Protein AF-A0AAE0Y7J9-F1 (afdb_monomer_lite)

Radius of gyration: 23.64 Å; chains: 1; bounding box: 56×44×57 Å

pLDDT: mean 73.18, std 25.74, range [27.33, 97.25]

Structure (mmCIF, N/CA/C/O backbone):
data_AF-A0AAE0Y7J9-F1
#
_entry.id   AF-A0AAE0Y7J9-F1
#
loop_
_atom_site.group_PDB
_atom_site.id
_atom_site.type_symbol
_atom_site.label_atom_id
_atom_site.label_alt_id
_atom_site.label_comp_id
_atom_site.label_asym_id
_atom_site.label_entity_id
_atom_site.label_seq_id
_atom_site.pdbx_PDB_ins_code
_atom_site.Cartn_x
_atom_site.Cartn_y
_atom_site.Cartn_z
_atom_site.occupancy
_atom_site.B_iso_or_equiv
_atom_site.auth_seq_id
_atom_site.auth_comp_id
_atom_site.auth_asym_id
_atom_site.auth_atom_id
_atom_site.pdbx_PDB_model_num
ATOM 1 N N . MET A 1 1 ? -15.499 6.157 25.489 1.00 69.31 1 MET A N 1
ATOM 2 C CA . MET A 1 1 ? -15.129 4.833 24.931 1.00 69.31 1 MET A CA 1
ATOM 3 C C . MET A 1 1 ? -15.935 4.604 23.665 1.00 69.31 1 MET A C 1
ATOM 5 O O . MET A 1 1 ? -17.088 5.016 23.640 1.00 69.31 1 MET A O 1
ATOM 9 N N . LYS A 1 2 ? -15.349 4.037 22.604 1.00 90.75 2 LYS A N 1
ATOM 10 C CA . LYS A 1 2 ? -16.043 3.873 21.315 1.00 90.75 2 LYS A CA 1
ATOM 11 C C . LYS A 1 2 ? -15.677 2.537 20.674 1.00 90.75 2 LYS A C 1
ATOM 13 O O . LYS A 1 2 ? -14.503 2.188 20.612 1.00 90.75 2 LYS A O 1
ATOM 18 N N . PHE A 1 3 ? -16.678 1.824 20.168 1.00 94.62 3 PHE A N 1
ATOM 19 C CA . PHE A 1 3 ? -16.466 0.673 19.293 1.00 94.62 3 PHE A CA 1
ATOM 20 C C . PHE A 1 3 ? -16.301 1.139 17.846 1.00 94.62 3 PHE A C 1
ATOM 22 O O . PHE A 1 3 ? -16.980 2.069 17.398 1.00 94.62 3 PHE A O 1
ATOM 29 N N . LYS A 1 4 ? -15.414 0.478 17.105 1.00 95.94 4 LYS A N 1
ATOM 30 C CA . LYS A 1 4 ? -15.253 0.655 15.661 1.00 95.94 4 LYS A CA 1
ATOM 31 C C . LYS A 1 4 ? -15.275 -0.700 14.975 1.00 95.94 4 LYS A C 1
ATOM 33 O O . LYS A 1 4 ? -14.678 -1.651 15.465 1.00 95.94 4 LYS A O 1
ATOM 38 N N . THR A 1 5 ? -15.955 -0.764 13.842 1.00 96.81 5 THR A N 1
ATOM 39 C CA . THR A 1 5 ? -16.000 -1.956 12.996 1.00 96.81 5 THR A CA 1
ATOM 40 C C . THR A 1 5 ? -15.054 -1.752 11.821 1.00 96.81 5 THR A C 1
ATOM 42 O O . THR A 1 5 ? -15.076 -0.695 11.186 1.00 96.81 5 THR A O 1
ATOM 45 N N . VAL A 1 6 ? -14.210 -2.747 11.571 1.00 97.19 6 VAL A N 1
ATOM 46 C CA . VAL A 1 6 ? -13.412 -2.899 10.353 1.00 97.19 6 VAL A CA 1
ATOM 47 C C . VAL A 1 6 ? -14.138 -3.935 9.509 1.00 97.19 6 VAL A C 1
ATOM 49 O O . VAL A 1 6 ? -14.342 -5.052 9.987 1.00 97.19 6 VAL A O 1
ATOM 52 N N . CYS A 1 7 ? -14.586 -3.556 8.314 1.00 97.00 7 CYS A N 1
ATOM 53 C CA . CYS A 1 7 ? -15.336 -4.461 7.449 1.00 97.00 7 CYS A CA 1
ATOM 54 C C . CYS A 1 7 ? -14.399 -5.445 6.740 1.00 97.00 7 CYS A C 1
ATOM 56 O O . CYS A 1 7 ? -13.176 -5.302 6.761 1.00 97.00 7 CYS A O 1
ATOM 58 N N . GLU A 1 8 ? -14.979 -6.460 6.112 1.00 96.44 8 GLU A N 1
ATOM 59 C CA . GLU A 1 8 ? -14.236 -7.371 5.247 1.00 96.44 8 GLU A CA 1
ATOM 60 C C . GLU A 1 8 ? -13.516 -6.608 4.122 1.00 96.44 8 GLU A C 1
ATOM 62 O O . GLU A 1 8 ? -14.020 -5.611 3.605 1.00 96.44 8 GLU A O 1
ATOM 67 N N . GLY A 1 9 ? -12.301 -7.046 3.784 1.00 94.56 9 GLY A N 1
ATOM 68 C CA . GLY A 1 9 ? -11.468 -6.387 2.776 1.00 94.56 9 GLY A CA 1
ATOM 69 C C . GLY A 1 9 ? -10.828 -5.076 3.240 1.00 94.56 9 GLY A C 1
ATOM 70 O O . GLY A 1 9 ? -10.127 -4.432 2.465 1.00 94.56 9 GLY A O 1
ATOM 71 N N . GLU A 1 10 ? -11.019 -4.674 4.496 1.00 96.12 10 GLU A N 1
ATOM 72 C CA . GLU A 1 10 ? -10.446 -3.448 5.040 1.00 96.12 10 GLU A CA 1
ATOM 73 C C . GLU A 1 10 ? -9.357 -3.720 6.058 1.00 96.12 10 GLU A C 1
ATOM 75 O O . GLU A 1 10 ? -9.328 -4.742 6.747 1.00 96.12 10 GLU A O 1
ATOM 80 N N . GLN A 1 11 ? -8.466 -2.743 6.187 1.00 97.19 11 GLN A N 1
ATOM 81 C CA . GLN A 1 11 ? -7.427 -2.748 7.198 1.00 97.19 11 GLN A CA 1
ATOM 82 C C . GLN A 1 11 ? -7.422 -1.422 7.944 1.00 97.19 11 GLN A C 1
ATOM 84 O O . GLN A 1 11 ? -7.704 -0.361 7.381 1.00 97.19 11 GLN A O 1
ATOM 89 N N . ALA A 1 12 ? -7.083 -1.471 9.223 1.00 97.25 12 ALA A N 1
ATOM 90 C CA . ALA A 1 12 ? -6.915 -0.293 10.052 1.00 97.25 12 ALA A CA 1
ATOM 91 C C . ALA A 1 12 ? -5.687 -0.444 10.944 1.00 97.25 12 ALA A C 1
ATOM 93 O O . ALA A 1 12 ? -5.351 -1.539 11.390 1.00 97.25 12 ALA A O 1
ATOM 94 N N . VAL A 1 13 ? -5.033 0.676 11.226 1.00 97.06 13 VAL A N 1
ATOM 95 C CA . VAL A 1 13 ? -3.999 0.767 12.251 1.00 97.06 13 VAL A CA 1
ATOM 96 C C . VAL A 1 13 ? -4.588 1.453 13.467 1.00 97.06 13 VAL A C 1
ATOM 98 O O . VAL A 1 13 ? -5.238 2.498 13.370 1.00 97.06 13 VAL A O 1
ATOM 101 N N . ILE A 1 14 ? -4.351 0.847 14.621 1.00 96.69 14 ILE A N 1
ATOM 102 C CA . ILE A 1 14 ? -4.745 1.380 15.915 1.00 96.69 14 ILE A CA 1
ATOM 103 C C . ILE A 1 14 ? -3.479 1.790 16.649 1.00 96.69 14 ILE A C 1
ATOM 105 O O . ILE A 1 14 ? -2.579 0.968 16.799 1.00 96.69 14 ILE A O 1
ATOM 109 N N . LEU A 1 15 ? -3.414 3.054 17.067 1.00 95.88 15 LEU A N 1
ATOM 110 C CA . LEU A 1 15 ? -2.269 3.638 17.761 1.00 95.88 15 LEU A CA 1
ATOM 111 C C . LEU A 1 15 ? -2.613 3.917 19.223 1.00 95.88 15 LEU A C 1
ATOM 113 O O . LEU A 1 15 ? -3.596 4.603 19.520 1.00 95.88 15 LEU A O 1
ATOM 117 N N . ASN A 1 16 ? -1.764 3.445 20.126 1.00 94.81 16 ASN A N 1
ATOM 118 C CA . ASN A 1 16 ? -1.858 3.717 21.553 1.00 94.81 16 ASN A CA 1
ATOM 119 C C . ASN A 1 16 ? -1.362 5.131 21.877 1.00 94.81 16 ASN A C 1
ATOM 121 O O . ASN A 1 16 ? -0.631 5.758 21.111 1.00 94.81 16 ASN A O 1
ATOM 125 N N . HIS A 1 17 ? -1.685 5.615 23.077 1.00 92.31 17 HIS A N 1
ATOM 126 C CA . HIS A 1 17 ? -1.143 6.870 23.612 1.00 92.31 17 HIS A CA 1
ATOM 127 C C . HIS A 1 17 ? 0.396 6.877 23.728 1.00 92.31 17 HIS A C 1
ATOM 129 O O . HIS A 1 17 ? 0.990 7.948 23.774 1.00 92.31 17 HIS A O 1
ATOM 135 N N . ARG A 1 18 ? 1.036 5.698 23.744 1.00 94.19 18 ARG A N 1
ATOM 136 C CA . ARG A 1 18 ? 2.500 5.520 23.740 1.00 94.19 18 ARG A CA 1
ATOM 137 C C . ARG A 1 18 ? 3.128 5.546 22.341 1.00 94.19 18 ARG A C 1
ATOM 139 O O . ARG A 1 18 ? 4.342 5.478 22.227 1.00 94.19 18 ARG A O 1
ATOM 146 N N . GLY A 1 19 ? 2.319 5.607 21.280 1.00 90.81 19 GLY A N 1
ATOM 147 C CA . GLY A 1 19 ? 2.787 5.544 19.890 1.00 90.81 19 GLY A CA 1
ATOM 148 C C . GLY A 1 19 ? 2.935 4.128 19.320 1.00 90.81 19 GLY A C 1
ATOM 149 O O . GLY A 1 19 ? 3.160 3.982 18.123 1.00 90.81 19 GLY A O 1
ATOM 150 N N . GLU A 1 20 ? 2.751 3.086 20.132 1.00 93.38 20 GLU A N 1
ATOM 151 C CA . GLU A 1 20 ? 2.706 1.696 19.663 1.00 93.38 20 GLU A CA 1
ATOM 152 C C . GLU A 1 20 ? 1.488 1.464 18.765 1.00 93.38 20 GLU A C 1
ATOM 154 O O . GLU A 1 20 ? 0.379 1.904 19.082 1.00 93.38 20 GLU A O 1
ATOM 159 N N . GLY A 1 21 ? 1.695 0.765 17.650 1.00 94.62 21 GLY A N 1
ATOM 160 C CA . GLY A 1 21 ? 0.659 0.502 16.663 1.00 94.62 21 GLY A CA 1
ATOM 161 C C . GLY A 1 21 ? 0.428 -0.980 16.419 1.00 94.62 21 GLY A C 1
ATOM 162 O O . GLY A 1 21 ? 1.378 -1.753 16.333 1.00 94.62 21 GLY A O 1
ATOM 163 N N . ARG A 1 22 ? -0.837 -1.361 16.228 1.00 95.06 22 ARG A N 1
ATOM 164 C CA . ARG A 1 22 ? -1.228 -2.697 15.753 1.00 95.06 22 ARG A CA 1
ATOM 165 C C . ARG A 1 22 ? -2.053 -2.607 14.477 1.00 95.06 22 ARG A C 1
ATOM 167 O O . ARG A 1 22 ? -2.863 -1.691 14.319 1.00 95.06 22 ARG A O 1
ATOM 174 N N . LEU A 1 23 ? -1.848 -3.570 13.583 1.00 96.62 23 LEU A N 1
ATOM 175 C CA . LEU A 1 23 ? -2.655 -3.749 12.380 1.00 96.62 23 LEU A CA 1
ATOM 176 C C . LEU A 1 23 ? -3.858 -4.634 12.708 1.00 96.62 23 LEU A C 1
ATOM 178 O O . LEU A 1 23 ? -3.699 -5.698 13.298 1.00 96.62 23 LEU A O 1
ATOM 182 N N . VAL A 1 24 ? -5.042 -4.206 12.289 1.00 96.69 24 VAL A N 1
ATOM 183 C CA . VAL A 1 24 ? -6.269 -5.000 12.337 1.00 96.69 24 VAL A CA 1
ATOM 184 C C . VAL A 1 24 ? -6.764 -5.186 10.911 1.00 96.69 24 VAL A C 1
ATOM 186 O O . VAL A 1 24 ? -6.984 -4.205 10.198 1.00 96.69 24 VAL A O 1
ATOM 189 N N . VAL A 1 25 ? -6.933 -6.440 10.508 1.00 96.56 25 VAL A N 1
ATOM 190 C CA . VAL A 1 25 ? -7.553 -6.838 9.239 1.00 96.56 25 VAL A CA 1
ATOM 191 C C . VAL A 1 25 ? -8.995 -7.234 9.543 1.00 96.56 25 VAL A C 1
ATOM 193 O O . VAL A 1 25 ? -9.228 -7.922 10.531 1.00 96.56 25 VAL A O 1
ATOM 196 N N . GLY A 1 26 ? -9.969 -6.746 8.778 1.00 94.25 26 GLY A N 1
ATOM 197 C CA . GLY A 1 26 ? -11.372 -7.102 9.003 1.00 94.25 26 GLY A CA 1
ATOM 198 C C . GLY A 1 26 ? -11.724 -8.528 8.549 1.00 94.25 26 GLY A C 1
ATOM 199 O O . GLY A 1 26 ? -10.922 -9.157 7.860 1.00 94.25 26 GLY A O 1
ATOM 200 N N . PRO A 1 27 ? -12.928 -9.033 8.885 1.00 96.50 27 PRO A N 1
ATOM 201 C CA . PRO A 1 27 ? -13.997 -8.351 9.616 1.00 96.50 27 PRO A CA 1
ATOM 202 C C . PRO A 1 27 ? -13.833 -8.452 11.143 1.00 96.50 27 PRO A C 1
ATOM 204 O O . PRO A 1 27 ? -13.932 -9.526 11.732 1.00 96.50 27 PRO A O 1
ATOM 207 N N . HIS A 1 28 ? -13.648 -7.317 11.818 1.00 96.44 28 HIS A N 1
ATOM 208 C CA . HIS A 1 28 ? -13.500 -7.283 13.276 1.00 96.44 28 HIS A CA 1
ATOM 209 C C . HIS A 1 28 ? -14.129 -6.036 13.895 1.00 96.44 28 HIS A C 1
ATOM 211 O O . HIS A 1 28 ? -13.987 -4.917 13.395 1.00 96.44 28 HIS A O 1
ATOM 217 N N . ARG A 1 29 ? -14.790 -6.217 15.043 1.00 96.12 29 ARG A N 1
ATOM 218 C CA . ARG A 1 29 ? -15.260 -5.117 15.890 1.00 96.12 29 ARG A CA 1
ATOM 219 C C . ARG A 1 29 ? -14.255 -4.896 17.011 1.00 96.12 29 ARG A C 1
ATOM 221 O O . ARG A 1 29 ? -14.049 -5.772 17.842 1.00 96.12 29 ARG A O 1
ATOM 228 N N . VAL A 1 30 ? -13.647 -3.715 17.041 1.00 95.75 30 VAL A N 1
ATOM 229 C CA . VAL A 1 30 ? -12.584 -3.376 17.988 1.00 95.75 30 VAL A CA 1
ATOM 230 C C . VAL A 1 30 ? -13.077 -2.350 18.999 1.00 95.75 30 VAL A C 1
ATOM 232 O O . VAL A 1 30 ? -13.749 -1.370 18.657 1.00 95.75 30 VAL A O 1
ATOM 235 N N . PHE A 1 31 ? -12.736 -2.585 20.260 1.00 94.94 31 PHE A N 1
ATOM 236 C CA . PHE A 1 31 ? -12.948 -1.647 21.349 1.00 94.94 31 PHE A CA 1
ATOM 237 C C . PHE A 1 31 ? -11.744 -0.713 21.481 1.00 94.94 31 PHE A C 1
ATOM 239 O O . PHE A 1 31 ? -10.619 -1.184 21.619 1.00 94.94 31 PHE A O 1
ATOM 246 N N . LEU A 1 32 ? -11.977 0.601 21.446 1.00 94.81 32 LEU A N 1
ATOM 247 C CA . LEU A 1 32 ? -10.917 1.606 21.530 1.00 94.81 32 LEU A CA 1
ATOM 248 C C . LEU A 1 32 ? -10.952 2.302 22.894 1.00 94.81 32 LEU A C 1
ATOM 250 O O . LEU A 1 32 ? -11.913 3.019 23.215 1.00 94.81 32 LEU A O 1
ATOM 254 N N . PHE A 1 33 ? -9.877 2.149 23.670 1.00 92.88 33 PHE A N 1
ATOM 255 C CA . PHE A 1 33 ? -9.694 2.828 24.952 1.00 92.88 33 PHE A CA 1
ATOM 256 C C . PHE A 1 33 ? -8.442 3.708 24.948 1.00 92.88 33 PHE A C 1
ATOM 258 O O . PHE A 1 33 ? -7.328 3.220 25.078 1.00 92.88 33 PHE A O 1
ATOM 265 N N . ARG A 1 34 ? -8.631 5.031 24.818 1.00 92.62 34 ARG A N 1
ATOM 266 C CA . ARG A 1 34 ? -7.531 6.015 24.680 1.00 92.62 34 ARG A CA 1
ATOM 267 C C . ARG A 1 34 ? -6.587 5.703 23.499 1.00 92.62 34 ARG A C 1
ATOM 269 O O . ARG A 1 34 ? -5.415 6.069 23.527 1.00 92.62 34 ARG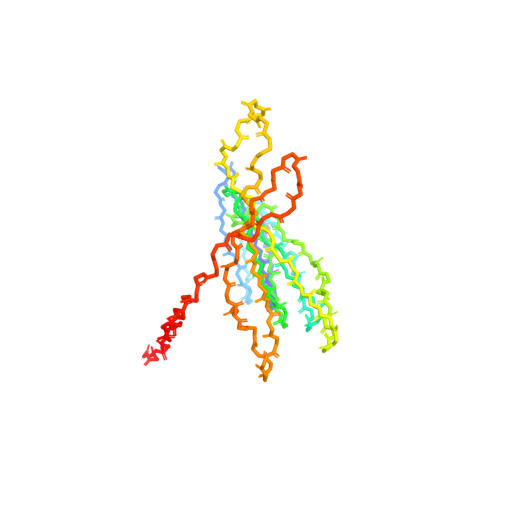 A O 1
ATOM 276 N N . GLU A 1 35 ? -7.119 5.060 22.459 1.00 94.75 35 GLU A N 1
ATOM 277 C CA . GLU A 1 35 ? -6.424 4.698 21.218 1.00 94.75 35 GLU A CA 1
ATOM 278 C C . GLU A 1 35 ? -6.953 5.529 20.038 1.00 94.75 35 GLU A C 1
ATOM 280 O O . GLU A 1 35 ? -8.119 5.941 20.018 1.00 94.75 35 GLU A O 1
ATOM 285 N N . ARG A 1 36 ? -6.108 5.761 19.030 1.00 94.00 36 ARG A N 1
ATOM 286 C CA . ARG A 1 36 ? -6.483 6.396 17.759 1.00 94.00 36 ARG A CA 1
ATOM 287 C C . ARG A 1 36 ? -6.706 5.326 16.697 1.00 94.00 36 ARG A C 1
ATOM 289 O O . ARG A 1 36 ? -5.867 4.451 16.520 1.00 94.00 36 ARG A O 1
ATOM 296 N N . PHE A 1 37 ? -7.815 5.421 15.970 1.00 95.75 37 PHE A N 1
ATOM 297 C CA . PHE A 1 37 ? -8.172 4.495 14.896 1.00 95.75 37 PHE A CA 1
ATOM 298 C C . PHE A 1 37 ? -7.981 5.156 13.534 1.00 95.75 37 PHE A C 1
ATOM 300 O O . PHE A 1 37 ? -8.663 6.135 13.229 1.00 95.75 37 PHE A O 1
ATOM 307 N N . ASN A 1 38 ? -7.107 4.582 12.709 1.00 95.56 38 ASN A N 1
ATOM 308 C CA . ASN A 1 38 ? -6.815 5.048 11.360 1.00 95.56 38 ASN A CA 1
ATOM 309 C C . ASN A 1 38 ? -7.101 3.933 10.353 1.00 95.56 38 ASN A C 1
ATOM 311 O O . ASN A 1 38 ? -6.361 2.956 10.264 1.00 95.56 38 ASN A O 1
ATOM 315 N N . ARG A 1 39 ? -8.167 4.084 9.567 1.00 95.88 39 ARG A N 1
ATOM 316 C CA . ARG A 1 39 ? -8.472 3.165 8.464 1.00 95.88 39 ARG A CA 1
ATOM 317 C C . ARG A 1 39 ? -7.449 3.363 7.349 1.00 95.88 39 ARG A C 1
ATOM 319 O O . ARG A 1 39 ? -7.170 4.499 6.960 1.00 95.88 39 ARG A O 1
ATOM 326 N N . LEU A 1 40 ? -6.880 2.271 6.857 1.00 96.19 40 LEU A N 1
ATOM 327 C CA . LEU A 1 40 ? -5.878 2.315 5.805 1.00 96.19 40 LEU A CA 1
ATOM 328 C C . LEU A 1 40 ? -6.551 2.484 4.448 1.00 96.19 40 LEU A C 1
ATOM 330 O O . LEU A 1 40 ? -7.554 1.840 4.148 1.00 96.19 40 LEU A O 1
ATOM 334 N N . LYS A 1 41 ? -5.968 3.342 3.612 1.00 94.19 41 LYS A N 1
ATOM 335 C CA . LYS A 1 41 ? -6.368 3.474 2.211 1.00 94.19 41 LYS A CA 1
ATOM 336 C C . LYS A 1 41 ? -5.668 2.385 1.402 1.00 94.19 41 LYS A C 1
ATOM 338 O O . LYS A 1 41 ? -4.438 2.288 1.457 1.00 94.19 41 LYS A O 1
ATOM 343 N N . SER A 1 42 ? -6.438 1.589 0.670 1.00 94.81 42 SER A N 1
ATOM 344 C CA . SER A 1 42 ? -5.913 0.671 -0.337 1.00 94.81 42 SER A CA 1
ATOM 345 C C . SER A 1 42 ? -5.506 1.438 -1.593 1.00 94.81 42 SER A C 1
ATOM 347 O O . SER A 1 42 ? -6.100 2.457 -1.957 1.00 94.81 42 SER A O 1
ATOM 349 N N . LYS A 1 43 ? -4.460 0.948 -2.248 1.00 95.81 43 LYS A N 1
ATOM 350 C CA . LYS A 1 43 ? -4.052 1.348 -3.589 1.00 95.81 43 LYS A CA 1
ATOM 351 C C . LYS A 1 43 ? -3.955 0.092 -4.433 1.00 95.81 43 LYS A C 1
ATOM 353 O O . LYS A 1 43 ? -3.263 -0.850 -4.053 1.00 95.81 43 LYS A O 1
ATOM 358 N N . THR A 1 44 ? -4.634 0.109 -5.569 1.00 96.50 44 THR A N 1
ATOM 359 C CA . THR A 1 44 ? -4.609 -0.982 -6.540 1.00 96.50 44 THR A CA 1
ATOM 360 C C . THR A 1 44 ? -3.862 -0.510 -7.777 1.00 96.50 44 THR A C 1
ATOM 362 O O . THR A 1 44 ? -4.133 0.583 -8.280 1.00 96.50 44 THR A O 1
ATOM 365 N N . ALA A 1 45 ? -2.898 -1.308 -8.223 1.00 96.75 45 ALA A N 1
ATOM 366 C CA . ALA A 1 45 ? -2.218 -1.133 -9.497 1.00 96.75 45 ALA A CA 1
ATOM 367 C C . ALA A 1 45 ? -2.794 -2.107 -10.522 1.00 96.75 45 ALA A C 1
ATOM 369 O O . ALA A 1 45 ? -2.962 -3.291 -10.228 1.00 96.75 45 ALA A O 1
ATOM 370 N N . ASP A 1 46 ? -3.052 -1.595 -11.721 1.00 96.06 46 ASP A N 1
ATOM 371 C CA . ASP A 1 46 ? -3.493 -2.374 -12.876 1.00 96.06 46 ASP A CA 1
ATOM 372 C C . ASP A 1 46 ? -2.314 -3.053 -13.590 1.00 96.06 46 ASP A C 1
ATOM 374 O O . ASP A 1 46 ? -1.152 -2.863 -13.237 1.00 96.06 46 ASP A O 1
ATOM 378 N N . ARG A 1 47 ? -2.593 -3.811 -14.657 1.00 92.81 47 ARG A N 1
ATOM 379 C CA . ARG A 1 47 ? -1.572 -4.505 -15.468 1.00 92.81 47 ARG A CA 1
ATOM 380 C C . ARG A 1 47 ? -0.486 -3.576 -16.038 1.00 92.81 47 ARG A C 1
ATOM 382 O O . ARG A 1 47 ? 0.647 -4.005 -16.213 1.00 92.81 47 ARG A O 1
ATOM 389 N N . TYR A 1 48 ? -0.832 -2.326 -16.335 1.00 94.00 48 TYR A N 1
ATOM 390 C CA . TYR A 1 48 ? 0.080 -1.322 -16.901 1.00 94.00 48 TYR A CA 1
ATOM 391 C C . TYR A 1 48 ? 0.610 -0.349 -15.844 1.00 94.00 48 TYR A C 1
ATOM 393 O O . TYR A 1 48 ? 1.062 0.746 -16.166 1.00 94.00 48 TYR A O 1
ATOM 401 N N . GLN A 1 49 ? 0.505 -0.710 -14.568 1.00 94.81 49 GLN A N 1
ATOM 402 C CA . GLN A 1 49 ? 0.912 0.121 -13.446 1.00 94.81 49 GLN A CA 1
ATOM 403 C C . GLN A 1 49 ? 1.751 -0.699 -12.468 1.00 94.81 49 GLN A C 1
ATOM 405 O O . GLN A 1 49 ? 1.742 -1.931 -12.462 1.00 94.81 49 GLN A O 1
ATOM 410 N N . TYR A 1 50 ? 2.481 0.004 -11.616 1.00 96.38 50 TYR A N 1
ATOM 411 C CA . TYR A 1 50 ? 3.195 -0.589 -10.497 1.00 96.38 50 TYR A CA 1
ATOM 412 C C . TYR A 1 50 ? 3.036 0.282 -9.251 1.00 96.38 50 TYR A C 1
ATOM 414 O O . TYR A 1 50 ? 2.723 1.474 -9.326 1.00 96.38 50 TYR A O 1
ATOM 422 N N . LEU A 1 51 ? 3.241 -0.322 -8.084 1.00 96.31 51 LEU A N 1
ATOM 423 C CA . LEU A 1 51 ? 3.303 0.391 -6.815 1.00 96.31 51 LEU A CA 1
ATOM 424 C C . LEU A 1 51 ? 4.764 0.625 -6.440 1.00 96.31 51 LEU A C 1
ATOM 426 O O . LEU A 1 51 ? 5.546 -0.319 -6.331 1.00 96.31 51 LEU A O 1
ATOM 430 N N . GLU A 1 52 ? 5.128 1.884 -6.233 1.00 96.00 52 GLU A N 1
ATOM 431 C CA . GLU A 1 52 ? 6.372 2.278 -5.584 1.00 96.00 52 GLU A CA 1
ATOM 432 C C . GLU A 1 52 ? 6.129 2.373 -4.078 1.00 96.00 52 GLU A C 1
ATOM 434 O O . GLU A 1 52 ? 5.347 3.204 -3.609 1.00 96.00 52 GLU A O 1
ATOM 439 N N . ILE A 1 53 ? 6.791 1.505 -3.323 1.00 95.94 53 ILE A N 1
ATOM 440 C CA . ILE A 1 53 ? 6.670 1.411 -1.875 1.00 95.94 53 ILE A CA 1
ATOM 441 C C . ILE A 1 53 ? 7.981 1.881 -1.260 1.00 95.94 53 ILE A C 1
ATOM 443 O O . ILE A 1 53 ? 9.023 1.238 -1.414 1.00 95.94 53 ILE A O 1
ATOM 447 N N . GLN A 1 54 ? 7.902 2.993 -0.538 1.00 95.94 54 GLN A N 1
ATOM 448 C CA . GLN A 1 54 ? 8.997 3.559 0.233 1.00 95.94 54 GLN A CA 1
ATOM 449 C C . GLN A 1 54 ? 8.901 3.021 1.658 1.00 95.94 54 GLN A C 1
ATOM 451 O O . GLN A 1 54 ? 7.950 3.314 2.386 1.00 95.94 54 GLN A O 1
ATOM 456 N N . ALA A 1 55 ? 9.858 2.189 2.049 1.00 94.19 55 ALA A N 1
ATOM 457 C CA . ALA A 1 55 ? 9.945 1.653 3.397 1.00 94.19 55 ALA A CA 1
ATOM 458 C C . ALA A 1 55 ? 10.468 2.713 4.378 1.00 94.19 55 ALA A C 1
ATOM 460 O O . ALA A 1 55 ? 11.149 3.661 3.996 1.00 94.19 55 ALA A O 1
ATOM 461 N N . ASN A 1 56 ? 10.186 2.528 5.670 1.00 92.31 56 ASN A N 1
ATOM 462 C CA . ASN A 1 56 ? 10.599 3.473 6.719 1.00 92.31 56 ASN A CA 1
ATOM 463 C C . ASN A 1 56 ? 12.128 3.617 6.864 1.00 92.31 56 ASN A C 1
ATOM 465 O O . ASN A 1 56 ? 12.606 4.607 7.407 1.00 92.31 56 ASN A O 1
ATOM 469 N N . ASN A 1 57 ? 12.904 2.653 6.363 1.00 91.88 57 ASN A N 1
ATOM 470 C CA . ASN A 1 57 ? 14.369 2.713 6.304 1.00 91.88 57 ASN A CA 1
ATOM 471 C C . ASN A 1 57 ? 14.901 3.503 5.085 1.00 91.88 57 ASN A C 1
ATOM 473 O O . ASN A 1 57 ? 16.113 3.572 4.886 1.00 91.88 57 ASN A O 1
ATOM 477 N N . GLY A 1 58 ? 14.015 4.052 4.248 1.00 90.38 58 GLY A N 1
ATOM 478 C CA . GLY A 1 58 ? 14.355 4.763 3.018 1.00 90.38 58 GLY A CA 1
ATOM 479 C C . GLY A 1 58 ? 14.620 3.862 1.808 1.00 90.38 58 GLY A C 1
ATOM 480 O O . GLY A 1 58 ? 14.997 4.373 0.752 1.00 90.38 58 GLY A O 1
ATOM 481 N N . SER A 1 59 ? 14.446 2.538 1.916 1.00 91.38 59 SER A N 1
ATOM 482 C CA . SER A 1 59 ? 14.519 1.665 0.744 1.00 91.38 59 SER A CA 1
ATOM 483 C C . SER A 1 59 ? 13.266 1.808 -0.118 1.00 91.38 59 SER A C 1
ATOM 485 O O . SER A 1 59 ? 12.154 1.985 0.381 1.00 91.38 59 SER A O 1
ATOM 487 N N . ILE A 1 60 ? 13.453 1.724 -1.433 1.00 94.38 60 ILE A N 1
ATOM 488 C CA . ILE A 1 60 ? 12.365 1.780 -2.407 1.00 94.38 60 ILE A CA 1
ATOM 489 C C . ILE A 1 60 ? 12.222 0.394 -3.021 1.00 94.38 60 ILE A C 1
ATOM 491 O O . ILE A 1 60 ? 13.198 -0.191 -3.491 1.00 94.38 60 ILE A O 1
ATOM 495 N N . SER A 1 61 ? 11.004 -0.134 -2.991 1.00 92.62 61 SER A N 1
ATOM 496 C CA . SER A 1 61 ? 10.644 -1.402 -3.619 1.00 92.62 61 SER A CA 1
ATOM 497 C C . SER A 1 61 ? 9.512 -1.180 -4.613 1.00 92.62 61 SER A C 1
ATOM 499 O O . SER A 1 61 ? 8.593 -0.405 -4.353 1.00 92.62 61 SER A O 1
ATOM 501 N N . HIS A 1 62 ? 9.581 -1.854 -5.757 1.00 94.31 62 HIS A N 1
ATOM 502 C CA . HIS A 1 62 ? 8.566 -1.767 -6.801 1.00 94.31 62 HIS A CA 1
ATOM 503 C C . HIS A 1 62 ? 7.787 -3.077 -6.856 1.00 94.31 62 HIS A C 1
ATOM 505 O O . HIS A 1 62 ? 8.391 -4.149 -6.905 1.00 94.31 62 HIS A O 1
ATOM 511 N N . ARG A 1 63 ? 6.454 -2.998 -6.859 1.00 92.94 63 ARG A N 1
ATOM 512 C CA . ARG A 1 63 ? 5.577 -4.156 -7.064 1.00 92.94 63 ARG A CA 1
ATOM 513 C C . ARG A 1 63 ? 4.805 -4.000 -8.373 1.00 92.94 63 ARG A C 1
ATOM 515 O O . ARG A 1 63 ? 4.043 -3.039 -8.483 1.00 92.94 63 ARG A O 1
ATOM 522 N N . PRO A 1 64 ? 4.990 -4.897 -9.356 1.00 94.25 64 PRO A N 1
ATOM 523 C CA . PRO A 1 64 ? 4.222 -4.846 -10.594 1.00 94.25 64 PRO A CA 1
ATOM 524 C C . PRO A 1 64 ? 2.744 -5.149 -10.319 1.00 94.25 64 PRO A C 1
ATOM 526 O O . PRO A 1 64 ? 2.418 -5.893 -9.390 1.00 94.25 64 PRO A O 1
ATOM 529 N N . GLY A 1 65 ? 1.842 -4.561 -11.103 1.00 92.31 65 GLY A N 1
ATOM 530 C CA . GLY A 1 65 ? 0.433 -4.942 -11.082 1.00 92.31 65 GLY A CA 1
ATOM 531 C C . GLY A 1 65 ? 0.168 -6.273 -11.811 1.00 92.31 65 GLY A C 1
ATOM 532 O O . GLY A 1 65 ? 1.038 -6.765 -12.533 1.00 92.31 65 GLY A O 1
ATOM 533 N N . PRO A 1 66 ? -1.031 -6.868 -11.664 1.00 95.81 66 PRO A N 1
ATOM 534 C CA . PRO A 1 66 ? -2.136 -6.414 -10.826 1.00 95.81 66 PRO A CA 1
ATOM 535 C C . PRO A 1 66 ? -1.877 -6.707 -9.343 1.00 95.81 66 PRO A C 1
ATOM 537 O O . PRO A 1 66 ? -1.652 -7.852 -8.957 1.00 95.81 66 PRO A O 1
ATOM 540 N N . CYS A 1 67 ? -1.906 -5.682 -8.494 1.00 95.44 67 CYS A N 1
ATOM 541 C CA . CYS A 1 67 ? -1.708 -5.864 -7.056 1.00 95.44 67 CYS A CA 1
ATOM 542 C C . CYS A 1 67 ? -2.472 -4.827 -6.232 1.00 95.44 67 CYS A C 1
ATOM 544 O O . CYS A 1 67 ? -2.753 -3.724 -6.699 1.00 95.44 67 CYS A O 1
ATOM 546 N N . LEU A 1 68 ? -2.797 -5.193 -4.992 1.00 95.44 68 LEU A N 1
ATOM 547 C CA . LEU A 1 68 ? -3.446 -4.332 -4.010 1.00 95.44 68 LEU A CA 1
ATOM 548 C C . LEU A 1 68 ? -2.544 -4.224 -2.784 1.00 95.44 68 LEU A C 1
ATOM 550 O O . LEU A 1 68 ? -2.128 -5.241 -2.237 1.00 95.44 68 LEU A O 1
ATOM 554 N N . GLU A 1 69 ? -2.275 -2.997 -2.341 1.00 95.62 69 GLU A N 1
ATOM 555 C CA . GLU A 1 69 ? -1.511 -2.736 -1.121 1.00 95.62 69 GLU A CA 1
ATOM 556 C C . GLU A 1 69 ? -2.194 -1.667 -0.268 1.00 95.62 69 GLU A C 1
ATOM 558 O O . GLU A 1 69 ? -2.672 -0.645 -0.767 1.00 95.62 69 GLU A O 1
ATOM 563 N N . PHE A 1 70 ? -2.205 -1.872 1.047 1.00 96.00 70 PHE A N 1
ATOM 564 C CA . PHE A 1 70 ? -2.664 -0.866 1.999 1.00 96.00 70 PHE A CA 1
ATOM 565 C C . PHE A 1 70 ? -1.513 0.045 2.414 1.00 96.00 70 PHE A C 1
ATOM 567 O O . PHE A 1 70 ? -0.431 -0.423 2.771 1.00 96.00 70 PHE A O 1
ATOM 574 N N . ASN A 1 71 ? -1.756 1.357 2.424 1.00 93.94 71 ASN A N 1
ATOM 575 C CA . ASN A 1 71 ? -0.760 2.327 2.870 1.00 93.94 71 ASN A CA 1
ATOM 576 C C . ASN A 1 71 ? -0.600 2.287 4.399 1.00 93.94 71 ASN A C 1
ATOM 578 O O . ASN A 1 71 ? -1.214 3.082 5.111 1.00 93.94 71 ASN A O 1
ATOM 582 N N . ASN A 1 72 ? 0.179 1.325 4.897 1.00 94.44 72 ASN A N 1
ATOM 583 C CA . ASN A 1 72 ? 0.408 1.105 6.318 1.00 94.44 72 ASN A CA 1
ATOM 584 C C . ASN A 1 72 ? 1.588 1.956 6.838 1.00 94.44 72 ASN A C 1
ATOM 586 O O . ASN A 1 72 ? 2.735 1.611 6.545 1.00 94.44 72 ASN A O 1
ATOM 590 N N . PRO A 1 73 ? 1.343 2.978 7.683 1.00 92.25 73 PRO A N 1
ATOM 591 C CA . PRO A 1 73 ? 2.396 3.853 8.209 1.00 92.25 73 P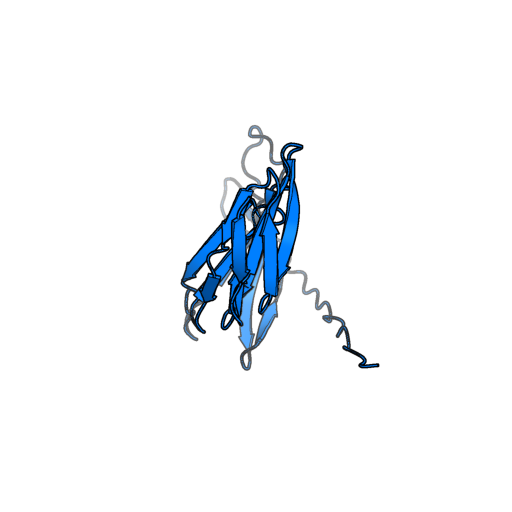RO A CA 1
ATOM 592 C C . PRO A 1 73 ? 3.407 3.136 9.123 1.00 92.25 73 PRO A C 1
ATOM 594 O O . PRO A 1 73 ? 4.509 3.632 9.334 1.00 92.25 73 PRO A O 1
ATOM 597 N N . LEU A 1 74 ? 3.067 1.960 9.667 1.00 92.00 74 LEU A N 1
ATOM 598 C CA . LEU A 1 74 ? 3.993 1.173 10.493 1.00 92.00 74 LEU A CA 1
ATOM 599 C C . LEU A 1 74 ? 5.081 0.487 9.656 1.00 92.00 74 LEU A C 1
ATOM 601 O O . LEU A 1 74 ? 6.156 0.193 10.172 1.00 92.00 74 LEU A O 1
ATOM 605 N N . LYS A 1 75 ? 4.802 0.216 8.375 1.00 90.94 75 LYS A N 1
ATOM 606 C CA . LYS A 1 75 ? 5.720 -0.482 7.461 1.00 90.94 75 LYS A CA 1
ATOM 607 C C . LYS A 1 75 ? 6.359 0.462 6.446 1.00 90.94 75 LYS A C 1
ATOM 609 O O . LYS A 1 75 ? 7.534 0.304 6.110 1.00 90.94 75 LYS A O 1
ATOM 61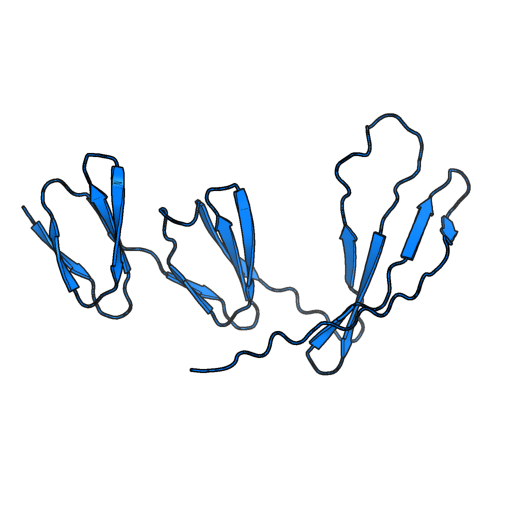4 N N . TYR A 1 76 ? 5.577 1.408 5.942 1.00 93.31 76 TYR A N 1
ATOM 615 C CA . TYR A 1 76 ? 5.924 2.220 4.787 1.00 93.31 76 TYR A CA 1
ATOM 616 C C . TYR A 1 76 ? 5.786 3.698 5.116 1.00 93.31 76 TYR A C 1
ATOM 618 O O . TYR A 1 76 ? 4.820 4.120 5.750 1.00 93.31 76 TYR A O 1
ATOM 626 N N . GLN A 1 77 ? 6.726 4.482 4.604 1.00 93.12 77 GLN A N 1
ATOM 627 C CA . GLN A 1 77 ? 6.652 5.933 4.617 1.00 93.12 77 GLN A CA 1
ATOM 628 C C . GLN A 1 77 ? 5.629 6.407 3.582 1.00 93.12 77 GLN A C 1
ATOM 630 O O . GLN A 1 77 ? 4.883 7.359 3.810 1.00 93.12 77 GLN A O 1
ATOM 635 N N . GLY A 1 78 ? 5.570 5.711 2.447 1.00 92.44 78 GLY A N 1
ATOM 636 C CA . GLY A 1 78 ? 4.631 6.006 1.383 1.00 92.44 78 GLY A CA 1
ATOM 637 C C . GLY A 1 78 ? 4.460 4.841 0.421 1.00 92.44 78 GLY A C 1
ATOM 638 O O . GLY A 1 78 ? 5.341 4.003 0.243 1.00 92.44 78 GLY A O 1
ATOM 639 N N . CYS A 1 79 ? 3.302 4.816 -0.222 1.00 95.00 79 CYS A N 1
ATOM 640 C CA . CYS A 1 79 ? 3.005 3.943 -1.346 1.00 95.00 79 CYS A CA 1
ATOM 641 C C . CYS A 1 79 ? 2.407 4.817 -2.443 1.00 95.00 79 CYS A C 1
ATOM 643 O O . CYS A 1 79 ? 1.434 5.528 -2.179 1.00 95.00 79 CYS A O 1
ATOM 645 N N . VAL A 1 80 ? 2.976 4.815 -3.644 1.00 95.62 80 VAL A N 1
ATOM 646 C CA . VAL A 1 80 ? 2.526 5.633 -4.779 1.00 95.62 80 VAL A CA 1
ATOM 647 C C . VAL A 1 80 ? 2.285 4.731 -5.980 1.00 95.62 80 VAL A C 1
ATOM 649 O O . VAL A 1 80 ? 3.049 3.808 -6.239 1.00 95.62 80 VAL A O 1
ATOM 652 N N . LYS A 1 81 ? 1.193 4.9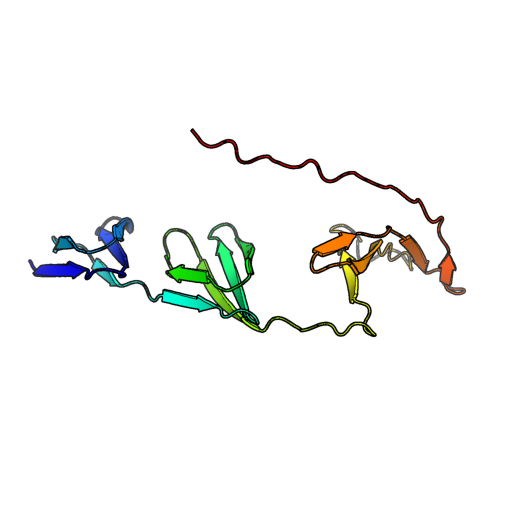90 -6.697 1.00 96.62 81 LYS A N 1
ATOM 653 C CA . LYS A 1 81 ? 0.865 4.291 -7.935 1.00 96.62 81 LYS A CA 1
ATOM 654 C C . LYS A 1 81 ? 1.540 5.010 -9.094 1.00 96.62 81 LYS A C 1
ATOM 656 O O . LYS A 1 81 ? 1.398 6.225 -9.192 1.00 96.62 81 LYS A O 1
ATOM 661 N N . GLN A 1 82 ? 2.248 4.265 -9.928 1.00 96.25 82 GLN A N 1
ATOM 662 C CA . GLN A 1 82 ? 2.984 4.781 -11.076 1.00 96.25 82 GLN A CA 1
ATOM 663 C C . GLN A 1 82 ? 2.596 4.012 -12.338 1.00 96.25 82 GLN A C 1
ATOM 665 O O . GLN A 1 82 ? 2.232 2.834 -12.274 1.00 96.25 82 GLN A O 1
ATOM 670 N N . GLU A 1 83 ? 2.664 4.684 -13.481 1.00 95.44 83 GLU A N 1
ATOM 671 C CA . GLU A 1 83 ? 2.434 4.067 -14.786 1.00 95.44 83 GLU A CA 1
ATOM 672 C C . GLU A 1 83 ? 3.686 3.328 -15.257 1.00 95.44 83 GLU A C 1
ATOM 674 O O . GLU A 1 83 ? 4.808 3.818 -15.128 1.00 95.44 83 GLU A O 1
ATOM 679 N N . ALA A 1 84 ? 3.499 2.127 -15.797 1.00 91.56 84 ALA A N 1
ATOM 680 C CA . ALA A 1 84 ? 4.573 1.367 -16.408 1.00 91.56 84 ALA A CA 1
ATOM 681 C C . ALA A 1 84 ? 4.768 1.828 -17.857 1.00 91.56 84 ALA A C 1
ATOM 683 O O . ALA A 1 84 ? 3.825 1.862 -18.649 1.00 91.56 84 ALA A O 1
ATOM 684 N N . HIS A 1 85 ? 6.011 2.123 -18.230 1.00 88.88 85 HIS A N 1
ATOM 685 C CA . HIS A 1 85 ? 6.336 2.397 -19.623 1.00 88.88 85 HIS A CA 1
ATOM 686 C C . HIS A 1 85 ? 6.304 1.104 -20.437 1.00 88.88 85 HIS A C 1
ATOM 688 O O . HIS A 1 85 ? 7.084 0.180 -20.200 1.00 88.88 85 HIS A O 1
ATOM 694 N N . CYS A 1 86 ? 5.405 1.057 -21.416 1.00 85.56 86 CYS A N 1
ATOM 695 C CA . CYS A 1 86 ? 5.352 -0.027 -22.383 1.00 85.56 86 CYS A CA 1
ATOM 696 C C . CYS A 1 86 ? 6.481 0.156 -23.402 1.00 85.56 86 CYS A C 1
ATOM 698 O O . CYS A 1 86 ? 6.601 1.204 -24.035 1.00 85.56 86 CYS A O 1
ATOM 700 N N . ILE A 1 87 ? 7.320 -0.866 -23.537 1.00 86.75 87 ILE A N 1
ATOM 701 C CA . ILE A 1 87 ? 8.419 -0.893 -24.499 1.00 86.75 87 ILE A CA 1
ATOM 702 C C . ILE A 1 87 ? 7.947 -1.725 -25.685 1.00 86.75 87 ILE A C 1
ATOM 704 O O . ILE A 1 87 ? 7.514 -2.861 -25.509 1.00 86.75 87 ILE A O 1
ATOM 708 N N . ASP A 1 88 ? 7.995 -1.134 -26.872 1.00 86.56 88 ASP A N 1
ATOM 709 C CA . ASP A 1 88 ? 7.647 -1.810 -28.117 1.00 86.56 88 ASP A CA 1
ATOM 710 C C . ASP A 1 88 ? 8.788 -2.738 -28.569 1.00 86.56 88 ASP A C 1
ATOM 712 O O . ASP A 1 88 ? 9.942 -2.561 -28.173 1.00 86.56 88 ASP A O 1
ATOM 716 N N . GLY A 1 89 ? 8.491 -3.705 -29.438 1.00 83.06 89 GLY A N 1
ATOM 717 C CA . GLY A 1 89 ? 9.465 -4.664 -29.965 1.00 83.06 89 GLY A CA 1
ATOM 718 C C . GLY A 1 89 ? 10.634 -4.016 -30.716 1.00 83.06 89 GLY A C 1
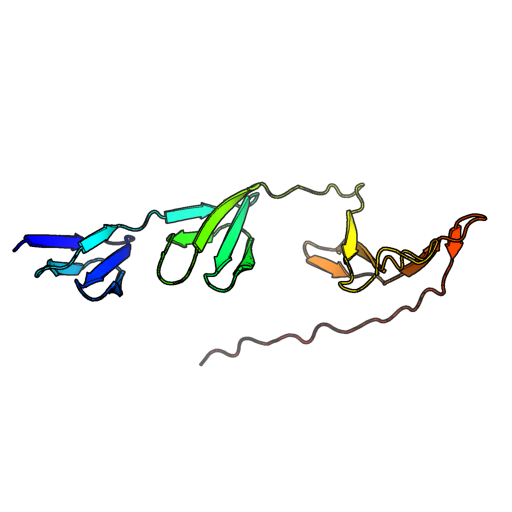ATOM 719 O O . GLY A 1 89 ? 11.715 -4.600 -30.785 1.00 83.06 89 GLY A O 1
ATOM 720 N N . ASN A 1 90 ? 10.441 -2.794 -31.218 1.00 88.06 90 ASN A N 1
ATOM 721 C CA . ASN A 1 90 ? 11.462 -2.008 -31.914 1.00 88.06 90 ASN A CA 1
ATOM 722 C C . ASN A 1 90 ? 12.232 -1.043 -30.993 1.00 88.06 90 ASN A C 1
ATOM 724 O O . ASN A 1 90 ? 13.123 -0.330 -31.455 1.00 88.06 90 ASN A O 1
ATOM 728 N N . HIS A 1 91 ? 11.911 -0.998 -29.697 1.00 81.62 91 HIS A N 1
ATOM 729 C CA . HIS A 1 91 ? 12.572 -0.131 -28.726 1.00 81.62 91 HIS A CA 1
ATOM 730 C C . HIS A 1 91 ? 13.634 -0.891 -27.918 1.00 81.62 91 HIS A C 1
ATOM 732 O O . HIS A 1 91 ? 13.502 -2.075 -27.613 1.00 81.62 91 HIS A O 1
ATOM 738 N N . ILE A 1 92 ? 14.704 -0.189 -27.537 1.00 82.44 92 ILE A N 1
ATOM 739 C CA . ILE A 1 92 ? 15.783 -0.723 -26.697 1.00 82.44 92 ILE A CA 1
ATOM 740 C C . ILE A 1 92 ? 15.869 0.120 -25.427 1.00 82.44 92 ILE A C 1
ATOM 742 O O . ILE A 1 92 ? 15.996 1.342 -25.495 1.00 82.44 92 ILE A O 1
ATOM 746 N N . LEU A 1 93 ? 15.845 -0.534 -24.262 1.00 81.81 93 LEU A N 1
ATOM 747 C CA . LEU A 1 93 ? 16.080 0.129 -22.982 1.00 81.81 93 LEU A CA 1
ATOM 748 C C . LEU A 1 93 ? 17.569 0.113 -22.644 1.00 81.81 93 LEU A C 1
ATOM 750 O O . LEU A 1 93 ? 18.183 -0.952 -22.562 1.00 81.81 93 LEU A O 1
ATOM 754 N N . VAL A 1 94 ? 18.130 1.294 -22.395 1.00 83.25 94 VAL A N 1
ATOM 755 C CA . VAL A 1 94 ? 19.509 1.445 -21.928 1.00 83.25 94 VAL A CA 1
ATOM 756 C C . VAL A 1 94 ? 19.489 1.820 -20.452 1.00 83.25 94 VAL A C 1
ATOM 758 O O . VAL A 1 94 ? 19.108 2.934 -20.093 1.00 83.25 94 VAL A O 1
ATOM 761 N N . VAL A 1 95 ? 19.898 0.887 -19.588 1.00 82.12 95 VAL A N 1
ATOM 762 C CA . VAL A 1 95 ? 19.918 1.099 -18.135 1.00 82.12 95 VAL A CA 1
ATOM 763 C C . VAL A 1 95 ? 21.338 1.379 -17.664 1.00 82.12 95 VAL A C 1
ATOM 765 O O . VAL A 1 95 ? 22.253 0.594 -17.917 1.00 82.12 95 VAL A O 1
ATOM 768 N N . TYR A 1 96 ? 21.494 2.479 -16.928 1.00 80.62 96 TYR A N 1
ATOM 769 C CA . TYR A 1 96 ? 22.757 2.903 -16.336 1.00 80.62 96 TYR A CA 1
ATOM 770 C C . TYR A 1 96 ? 22.725 2.710 -14.827 1.00 80.62 96 TYR A C 1
ATOM 772 O O . TYR A 1 96 ? 21.852 3.241 -14.136 1.00 80.62 96 TYR A O 1
ATOM 780 N N . ARG A 1 97 ? 23.735 2.031 -14.284 1.00 79.38 97 ARG A N 1
ATOM 781 C CA . ARG A 1 97 ? 23.941 1.976 -12.836 1.00 79.38 97 ARG A CA 1
ATOM 782 C C . ARG A 1 97 ? 24.821 3.137 -12.387 1.00 79.38 97 ARG A C 1
ATOM 784 O O . ARG A 1 97 ? 25.966 3.268 -12.816 1.00 79.38 97 ARG A O 1
ATOM 791 N N . ARG A 1 98 ? 24.317 3.969 -11.474 1.00 76.56 98 ARG A N 1
ATOM 792 C CA . ARG A 1 98 ? 25.129 5.017 -10.843 1.00 76.56 98 ARG A CA 1
ATOM 793 C C . ARG A 1 98 ? 25.993 4.406 -9.739 1.00 76.56 98 ARG A C 1
ATOM 795 O O . ARG A 1 98 ? 25.475 3.976 -8.712 1.00 76.56 98 ARG A O 1
ATOM 802 N N . LEU A 1 99 ? 27.309 4.394 -9.934 1.00 82.31 99 LEU A N 1
ATOM 803 C CA . LEU A 1 99 ? 28.266 3.977 -8.907 1.00 82.31 99 LEU A CA 1
ATOM 804 C C . LEU A 1 99 ? 28.440 5.106 -7.874 1.00 82.31 99 LEU A C 1
ATOM 806 O O . LEU A 1 99 ? 28.745 6.248 -8.230 1.00 82.31 99 LEU A O 1
ATOM 810 N N . LYS A 1 100 ? 28.221 4.813 -6.586 1.00 62.47 100 LYS A N 1
ATOM 811 C CA . LYS A 1 100 ? 28.522 5.746 -5.487 1.00 62.47 100 LYS A CA 1
ATOM 812 C C . LYS A 1 100 ? 30.042 5.760 -5.280 1.00 62.47 100 LYS A C 1
ATOM 814 O O . LYS A 1 100 ? 30.588 4.752 -4.858 1.00 62.47 100 LYS A O 1
ATOM 819 N N . GLY A 1 101 ? 30.716 6.874 -5.587 1.00 57.84 101 GLY A N 1
ATOM 820 C CA . GLY A 1 101 ? 32.154 7.027 -5.298 1.00 57.84 101 GLY A CA 1
ATOM 821 C C . GLY A 1 101 ? 32.982 7.862 -6.279 1.00 57.84 101 GLY A C 1
ATOM 822 O O . GLY A 1 101 ? 34.117 8.198 -5.956 1.00 57.84 101 GLY A O 1
ATOM 823 N N . ALA A 1 102 ? 32.451 8.258 -7.441 1.00 54.78 102 ALA A N 1
ATOM 824 C CA . ALA A 1 102 ? 33.185 9.144 -8.349 1.00 54.78 102 ALA A CA 1
ATOM 825 C C . ALA A 1 102 ? 33.254 10.568 -7.761 1.00 54.78 102 ALA A C 1
ATOM 827 O O . ALA A 1 102 ? 32.343 11.382 -7.945 1.00 54.78 102 ALA A O 1
ATOM 828 N N . ARG A 1 103 ? 34.315 10.847 -6.991 1.00 44.09 103 ARG A N 1
ATOM 829 C CA . ARG A 1 103 ? 34.678 12.192 -6.522 1.00 44.09 103 ARG A CA 1
ATOM 830 C C . ARG A 1 103 ? 34.702 13.150 -7.720 1.00 44.09 103 ARG A C 1
ATOM 832 O O . ARG A 1 103 ? 35.212 12.807 -8.781 1.00 44.09 103 ARG A O 1
ATOM 839 N N . ARG A 1 104 ? 34.171 14.364 -7.533 1.00 45.53 104 ARG A N 1
ATOM 840 C CA . ARG A 1 104 ? 34.013 15.417 -8.561 1.00 45.53 104 ARG A CA 1
ATOM 841 C C . ARG A 1 104 ? 35.323 15.910 -9.208 1.00 45.53 104 ARG A C 1
ATOM 843 O O . ARG A 1 104 ? 35.247 16.672 -10.162 1.00 45.53 104 ARG A O 1
ATOM 850 N N . ASN A 1 105 ? 36.488 15.438 -8.761 1.00 43.34 105 ASN A N 1
ATOM 851 C CA . ASN A 1 105 ? 37.801 15.883 -9.227 1.00 43.34 105 ASN A CA 1
ATOM 852 C C . ASN A 1 105 ? 38.601 14.713 -9.814 1.00 43.34 105 ASN A C 1
ATOM 854 O O . ASN A 1 105 ? 39.541 14.223 -9.201 1.00 43.34 105 ASN A O 1
ATOM 858 N N . ALA A 1 106 ? 38.208 14.245 -10.994 1.00 39.50 106 ALA A N 1
ATOM 859 C CA . ALA A 1 106 ? 39.105 13.568 -11.923 1.00 39.50 106 ALA A CA 1
ATOM 860 C C . ALA A 1 106 ? 38.478 13.670 -13.312 1.00 39.50 106 ALA A C 1
ATOM 862 O O . ALA A 1 106 ? 37.322 13.293 -13.519 1.00 39.50 106 ALA A O 1
ATOM 863 N N . ALA A 1 107 ? 39.221 14.243 -14.252 1.00 41.00 107 ALA A N 1
ATOM 864 C CA . ALA A 1 107 ? 38.821 14.330 -15.641 1.00 41.00 107 ALA A CA 1
ATOM 865 C C . ALA A 1 107 ? 38.379 12.950 -16.161 1.00 41.00 107 ALA A C 1
ATOM 867 O O . ALA A 1 107 ? 39.116 11.977 -16.059 1.00 41.00 107 ALA A O 1
ATOM 868 N N . LEU A 1 108 ? 37.164 12.903 -16.712 1.00 44.28 108 LEU A N 1
ATOM 869 C CA . LEU A 1 108 ? 36.700 11.937 -17.711 1.00 44.28 108 LEU A CA 1
ATOM 870 C C . LEU A 1 108 ? 37.164 10.484 -17.515 1.00 44.28 108 LEU A C 1
ATOM 872 O O . LEU A 1 108 ? 38.034 9.976 -18.212 1.00 44.28 108 LEU A O 1
ATOM 876 N N . SER A 1 109 ? 36.478 9.781 -16.621 1.00 38.09 109 SER A N 1
ATOM 877 C CA . SER A 1 109 ? 36.239 8.346 -16.785 1.00 38.09 109 SER A CA 1
ATOM 878 C C . SER A 1 109 ? 34.909 7.976 -16.132 1.00 38.09 109 SER A C 1
ATOM 880 O O . SER A 1 109 ? 34.826 7.401 -15.050 1.00 38.09 109 SER A O 1
ATOM 882 N N . ARG A 1 110 ? 33.805 8.368 -16.782 1.00 41.66 110 ARG A N 1
ATOM 883 C CA . ARG A 1 110 ? 32.484 7.817 -16.450 1.00 41.66 110 ARG A CA 1
ATOM 884 C C . ARG A 1 110 ? 32.494 6.355 -16.876 1.00 41.66 110 ARG A C 1
ATOM 886 O O . ARG A 1 110 ? 32.172 6.051 -18.016 1.00 41.66 110 ARG A O 1
ATOM 893 N N . VAL A 1 111 ? 32.867 5.470 -15.960 1.00 40.91 111 VAL A N 1
ATOM 894 C CA . VAL A 1 111 ? 32.600 4.044 -16.114 1.00 40.91 111 VAL A CA 1
ATOM 895 C C . VAL A 1 111 ? 31.090 3.874 -15.982 1.00 40.91 111 VAL A C 1
ATOM 897 O O . VAL A 1 111 ? 30.530 3.905 -14.886 1.00 40.91 111 VAL A O 1
ATOM 900 N N . GLN A 1 112 ? 30.416 3.817 -17.124 1.00 47.62 112 GLN A N 1
ATOM 901 C CA . GLN A 1 112 ? 29.003 3.485 -17.218 1.00 47.62 112 GLN A CA 1
ATOM 902 C C . GLN A 1 112 ? 28.918 2.003 -17.557 1.00 47.62 112 GLN A C 1
ATOM 904 O O . GLN A 1 112 ? 29.423 1.570 -18.589 1.00 47.62 112 GLN A O 1
ATOM 909 N N . GLN A 1 113 ? 28.323 1.225 -16.656 1.00 42.56 113 GLN A N 1
ATOM 910 C CA . GLN A 1 113 ? 27.925 -0.139 -16.965 1.00 42.56 113 GLN A CA 1
ATOM 911 C C . GLN A 1 113 ? 26.589 -0.057 -17.698 1.00 42.56 113 GLN A C 1
ATOM 913 O O . GLN A 1 113 ? 25.605 0.431 -17.134 1.00 42.56 113 GLN A O 1
ATOM 918 N N . PHE A 1 114 ? 26.591 -0.488 -18.955 1.00 43.34 114 PHE A N 1
ATOM 919 C CA . PHE A 1 114 ? 25.399 -0.596 -19.782 1.00 43.34 114 PHE A CA 1
ATOM 920 C C . PHE A 1 114 ? 24.851 -2.007 -19.653 1.00 43.34 114 PHE A C 1
ATOM 922 O O . PHE A 1 114 ? 25.598 -2.975 -19.796 1.00 43.34 114 PHE A O 1
ATOM 929 N N . SER A 1 115 ? 23.554 -2.111 -19.403 1.00 46.31 115 SER A N 1
ATOM 930 C CA . SER A 1 115 ? 22.824 -3.374 -19.475 1.00 46.31 115 SER A CA 1
ATOM 931 C C . SER A 1 115 ? 21.696 -3.194 -20.476 1.00 46.31 115 SER A C 1
ATOM 933 O O . SER A 1 115 ? 20.920 -2.241 -20.359 1.00 46.31 115 SER A O 1
ATOM 935 N N . TYR A 1 116 ? 21.627 -4.093 -21.455 1.00 47.47 116 TYR A N 1
ATOM 936 C CA . TYR A 1 116 ? 20.551 -4.134 -22.436 1.00 47.47 116 TYR A CA 1
ATOM 937 C C . TYR A 1 116 ? 19.568 -5.233 -22.037 1.00 47.47 116 TYR A C 1
ATOM 939 O O . TYR A 1 116 ? 19.955 -6.381 -21.798 1.00 47.47 116 TYR A O 1
ATOM 947 N N . LEU A 1 117 ? 18.291 -4.870 -21.954 1.00 45.66 117 LEU A N 1
ATOM 948 C CA . LEU A 1 117 ? 17.203 -5.814 -21.725 1.00 45.66 117 LEU A CA 1
ATOM 949 C C . LEU A 1 117 ? 16.526 -6.081 -23.066 1.00 45.66 117 LEU A C 1
ATOM 951 O O . LEU A 1 117 ? 15.990 -5.163 -23.683 1.00 45.66 117 LEU A O 1
ATOM 955 N N . LYS A 1 118 ? 16.571 -7.337 -23.524 1.00 44.50 118 LYS A N 1
ATOM 956 C CA . LYS A 1 118 ? 15.814 -7.788 -24.698 1.00 44.50 118 LYS A CA 1
ATOM 957 C C . LYS A 1 118 ? 14.654 -8.645 -24.213 1.00 44.50 118 LYS A C 1
ATOM 959 O O . LYS A 1 118 ? 14.860 -9.611 -23.478 1.00 44.50 118 LYS A O 1
ATOM 964 N N . GLN A 1 119 ? 13.441 -8.291 -24.618 1.00 40.34 119 GLN A N 1
ATOM 965 C CA . GLN A 1 119 ? 12.257 -9.083 -24.317 1.00 40.34 119 GLN A CA 1
ATOM 966 C C . GLN A 1 119 ? 12.279 -10.350 -25.181 1.00 40.34 119 GLN A C 1
ATOM 968 O O . GLN A 1 119 ? 12.333 -10.271 -26.408 1.00 40.34 119 GLN A O 1
ATOM 973 N N . LYS A 1 120 ? 12.269 -11.527 -24.547 1.00 39.12 120 LYS A N 1
ATOM 974 C CA . LYS A 1 120 ? 12.117 -12.817 -25.231 1.00 39.12 120 LYS A CA 1
ATOM 975 C C . LYS A 1 120 ? 10.982 -13.572 -24.544 1.00 39.12 120 LYS A C 1
ATOM 977 O O . LYS A 1 120 ? 11.064 -13.855 -23.355 1.00 39.12 120 LYS A O 1
ATOM 982 N N . ASN A 1 121 ? 9.909 -13.852 -25.284 1.00 38.69 121 ASN A N 1
ATOM 983 C CA . ASN A 1 121 ? 8.753 -14.636 -24.827 1.00 38.69 121 ASN A CA 1
ATOM 984 C C . ASN A 1 121 ? 8.108 -14.126 -23.517 1.00 38.69 121 ASN A C 1
ATOM 986 O O . ASN A 1 121 ? 7.791 -14.912 -22.632 1.00 38.69 121 ASN A O 1
ATOM 990 N N . GLY A 1 122 ? 7.949 -12.807 -23.359 1.00 40.66 122 GLY A N 1
ATOM 991 C CA . GLY A 1 122 ? 7.298 -12.218 -22.177 1.00 40.66 122 GLY A CA 1
ATOM 992 C C . GLY A 1 122 ? 8.167 -12.121 -20.914 1.00 40.66 122 GLY A C 1
ATOM 993 O O . GLY A 1 122 ? 7.720 -11.545 -19.927 1.00 40.66 122 GLY A O 1
ATOM 994 N N . LEU A 1 123 ? 9.414 -12.603 -20.947 1.00 35.84 123 LEU A N 1
ATOM 995 C CA . LEU A 1 123 ? 10.389 -12.482 -19.860 1.00 35.84 123 LEU A CA 1
ATOM 996 C C . LEU A 1 123 ? 11.500 -11.490 -20.247 1.00 35.84 123 LEU A C 1
ATOM 998 O O . LEU A 1 123 ? 12.005 -11.503 -21.375 1.00 35.84 123 LEU A O 1
ATOM 1002 N N . MET A 1 124 ? 11.887 -10.616 -19.312 1.00 43.81 124 MET A N 1
ATOM 1003 C CA . MET A 1 124 ? 13.068 -9.762 -19.475 1.00 43.81 124 MET A CA 1
ATOM 1004 C C . MET A 1 124 ? 14.327 -10.568 -19.153 1.00 43.81 124 MET A C 1
ATOM 1006 O O . MET A 1 124 ? 14.488 -11.055 -18.037 1.00 43.81 124 MET A O 1
ATOM 1010 N N . SER A 1 125 ? 15.222 -10.698 -20.131 1.00 43.12 125 SER A N 1
ATOM 1011 C CA . SER A 1 125 ? 16.514 -11.368 -19.972 1.00 43.12 125 SER A CA 1
ATOM 1012 C C . SER A 1 125 ? 17.653 -10.355 -20.125 1.00 43.12 125 SER A C 1
ATOM 1014 O O . SER A 1 125 ? 17.646 -9.534 -21.049 1.00 43.12 125 SER A O 1
ATOM 1016 N N . PHE A 1 126 ? 18.615 -10.394 -19.197 1.00 42.03 126 PHE A N 1
ATOM 1017 C CA . PHE A 1 126 ? 19.837 -9.591 -19.251 1.00 42.03 126 PHE A CA 1
ATOM 1018 C C . PHE A 1 126 ? 20.793 -10.172 -20.292 1.00 42.03 126 PHE A C 1
ATOM 1020 O O . PHE A 1 126 ? 21.288 -11.281 -20.117 1.00 42.03 126 PHE A O 1
ATOM 1027 N N . ASN A 1 127 ? 21.099 -9.401 -21.337 1.00 42.22 127 ASN A N 1
ATOM 1028 C CA . ASN A 1 127 ? 22.091 -9.788 -22.337 1.00 42.22 127 ASN A CA 1
ATOM 1029 C C . ASN A 1 127 ? 23.278 -8.819 -22.297 1.00 42.22 127 ASN A C 1
ATOM 1031 O O . ASN A 1 127 ? 23.275 -7.781 -22.955 1.00 42.22 127 ASN A O 1
ATOM 1035 N N . GLY A 1 128 ? 24.296 -9.191 -21.518 1.00 47.09 128 GLY A N 1
ATOM 1036 C CA . GLY A 1 128 ? 25.625 -8.577 -21.536 1.00 47.09 128 GLY A CA 1
ATOM 1037 C C . GLY A 1 128 ? 25.776 -7.276 -20.741 1.00 47.09 128 GLY A C 1
ATOM 1038 O O . GLY A 1 128 ? 24.837 -6.506 -20.538 1.00 47.09 128 GLY A O 1
ATOM 1039 N N . THR A 1 129 ? 27.010 -7.037 -20.298 1.00 46.75 129 THR A N 1
ATOM 1040 C CA . THR A 1 129 ? 27.448 -5.791 -19.662 1.00 46.75 129 THR A CA 1
ATOM 1041 C C . THR A 1 129 ? 28.625 -5.231 -20.440 1.00 46.75 129 THR A C 1
ATOM 1043 O O . THR A 1 129 ? 29.665 -5.880 -20.516 1.00 46.75 129 THR A O 1
ATOM 1046 N N . ALA A 1 130 ? 28.480 -4.035 -21.004 1.00 44.81 130 ALA A N 1
ATOM 1047 C CA . ALA A 1 130 ? 29.587 -3.330 -21.643 1.00 44.81 130 ALA A CA 1
ATOM 1048 C C . ALA A 1 130 ? 30.099 -2.228 -20.708 1.00 44.81 130 ALA A C 1
ATOM 1050 O O . ALA A 1 130 ? 29.309 -1.452 -20.161 1.00 44.81 130 ALA A O 1
ATOM 1051 N N . LEU A 1 131 ? 31.418 -2.168 -20.521 1.00 42.41 131 LEU A N 1
ATOM 1052 C CA . LEU A 1 131 ? 32.103 -1.064 -19.855 1.00 42.41 131 LEU A CA 1
ATOM 1053 C C . LEU A 1 131 ? 32.721 -0.187 -20.939 1.00 42.41 131 LEU A C 1
ATOM 1055 O O . LEU A 1 131 ? 33.662 -0.599 -21.612 1.00 42.41 131 LEU A O 1
ATOM 1059 N N . ILE A 1 132 ? 32.192 1.020 -21.121 1.00 44.62 132 ILE A N 1
ATOM 1060 C CA . ILE A 1 132 ? 32.738 1.971 -22.093 1.00 44.62 132 ILE A CA 1
ATOM 1061 C C . ILE A 1 132 ? 33.438 3.089 -21.330 1.00 44.62 132 ILE A C 1
ATOM 1063 O O . ILE A 1 132 ? 32.862 3.698 -20.425 1.00 44.62 132 ILE A O 1
ATOM 1067 N N . HIS A 1 133 ? 34.693 3.352 -21.693 1.00 38.47 133 HIS A N 1
ATOM 1068 C CA . HIS A 1 133 ? 35.480 4.449 -21.143 1.00 38.47 133 HIS A CA 1
ATOM 1069 C C . HIS A 1 133 ? 35.448 5.619 -22.127 1.00 38.47 133 HIS A C 1
ATOM 1071 O O . HIS A 1 133 ? 35.805 5.479 -23.297 1.00 38.47 133 HIS A O 1
ATOM 1077 N N . LYS A 1 134 ? 34.969 6.778 -21.667 1.00 37.69 134 LYS A N 1
ATOM 1078 C CA . LYS A 1 134 ? 34.969 8.007 -22.464 1.00 37.69 134 LYS A CA 1
ATOM 1079 C C . LYS A 1 134 ? 36.241 8.794 -22.162 1.00 37.69 134 LYS A C 1
ATOM 1081 O O . LYS A 1 134 ? 36.343 9.387 -21.087 1.00 37.69 134 LYS A O 1
ATOM 1086 N N . THR A 1 135 ? 37.170 8.824 -23.115 1.00 43.97 135 THR A N 1
ATOM 1087 C CA . THR A 1 135 ? 38.388 9.644 -23.051 1.00 43.97 135 THR A CA 1
ATOM 1088 C C . THR A 1 135 ? 38.157 11.002 -23.731 1.00 43.97 135 THR A C 1
ATOM 1090 O O . THR A 1 135 ? 37.135 11.224 -24.384 1.00 43.97 135 THR A O 1
ATOM 1093 N N . LYS A 1 136 ? 39.099 11.948 -23.583 1.00 38.22 136 LYS A N 1
ATOM 1094 C CA . LYS A 1 136 ? 39.047 13.274 -24.239 1.00 38.22 136 LYS A CA 1
ATOM 1095 C C . LYS A 1 136 ? 39.035 13.209 -25.780 1.00 38.22 136 LYS A C 1
ATOM 1097 O O . LYS A 1 136 ? 38.708 14.213 -26.401 1.00 38.22 136 LYS A O 1
ATOM 1102 N N . HIS A 1 137 ? 39.348 12.056 -26.377 1.00 41.62 137 HIS A N 1
ATOM 1103 C CA . HIS A 1 137 ? 39.533 11.884 -27.823 1.00 41.62 137 HIS A CA 1
ATOM 1104 C C . HIS A 1 137 ? 38.462 11.016 -28.505 1.00 41.62 137 HIS A C 1
ATOM 1106 O O . HIS A 1 137 ? 38.597 10.702 -29.682 1.00 41.62 137 HIS A O 1
ATOM 1112 N N . GLY A 1 138 ? 37.387 10.647 -27.803 1.00 36.41 138 GLY A N 1
ATOM 1113 C CA . GLY A 1 138 ? 36.291 9.862 -28.375 1.00 36.41 138 GLY A CA 1
ATOM 1114 C C . GLY A 1 138 ? 35.899 8.658 -27.524 1.00 36.41 138 GLY A C 1
ATOM 1115 O O . GLY A 1 138 ? 36.325 8.503 -26.377 1.00 36.41 138 GLY A O 1
ATOM 1116 N N . TRP A 1 139 ? 35.022 7.827 -28.081 1.00 38.88 139 TRP A N 1
ATOM 1117 C CA . TRP A 1 139 ? 34.537 6.605 -27.445 1.00 38.88 139 TRP A CA 1
ATOM 1118 C C . TRP A 1 139 ? 35.494 5.453 -27.763 1.00 38.88 139 TRP A C 1
ATOM 1120 O O . TRP A 1 139 ? 35.638 5.085 -28.925 1.00 38.88 139 TRP A O 1
ATOM 1130 N N . CYS A 1 140 ? 36.129 4.868 -26.746 1.00 42.94 140 CYS A N 1
ATOM 1131 C CA . CYS A 1 140 ? 36.928 3.653 -26.905 1.00 42.94 140 CYS A CA 1
ATOM 1132 C C . CYS A 1 140 ? 36.113 2.462 -26.384 1.00 42.94 140 CYS A C 1
ATOM 1134 O O . CYS A 1 140 ? 35.651 2.485 -25.239 1.00 42.94 140 CYS A O 1
ATOM 1136 N N . GLN A 1 141 ? 35.906 1.433 -27.213 1.00 39.16 141 GLN A N 1
ATOM 1137 C CA . GLN A 1 141 ? 35.244 0.203 -26.777 1.00 39.16 141 GLN A CA 1
ATOM 1138 C C . GLN A 1 141 ? 36.141 -0.519 -25.762 1.00 39.16 141 GLN A C 1
ATOM 1140 O O . GLN A 1 141 ? 37.226 -0.982 -26.101 1.00 39.16 141 GLN A O 1
ATOM 1145 N N . GLY A 1 142 ? 35.700 -0.576 -24.504 1.00 44.06 142 GLY A N 1
ATOM 1146 C CA . GLY A 1 142 ? 36.244 -1.508 -23.521 1.00 44.06 142 GLY A CA 1
ATOM 1147 C C . GLY A 1 142 ? 35.690 -2.905 -23.787 1.00 44.06 142 GLY A C 1
ATOM 1148 O O . GLY A 1 142 ? 34.564 -3.048 -24.265 1.00 44.06 142 GLY A O 1
ATOM 1149 N N . SER A 1 143 ? 36.504 -3.923 -23.516 1.00 42.91 143 SER A N 1
ATOM 1150 C CA . SER A 1 143 ? 36.233 -5.330 -23.810 1.00 42.91 143 SER A CA 1
ATOM 1151 C C . SER A 1 143 ? 34.823 -5.781 -23.404 1.00 42.91 143 SER A C 1
ATOM 1153 O O . SER A 1 143 ? 34.368 -5.588 -22.276 1.00 42.91 143 SER A O 1
ATOM 1155 N N . THR A 1 144 ? 34.129 -6.425 -24.341 1.00 38.72 144 THR A N 1
ATOM 1156 C CA . THR A 1 144 ? 32.877 -7.137 -24.086 1.00 38.72 144 THR A CA 1
ATOM 1157 C C . THR A 1 144 ? 33.189 -8.433 -23.347 1.00 38.72 144 THR A C 1
ATOM 1159 O O . THR A 1 144 ? 33.677 -9.386 -23.953 1.00 38.72 144 THR A O 1
ATOM 1162 N N . SER A 1 145 ? 32.907 -8.504 -22.048 1.00 37.56 145 SER A N 1
ATOM 1163 C CA . SER A 1 145 ? 32.855 -9.784 -21.343 1.00 37.56 145 SER A CA 1
ATOM 1164 C C . SER A 1 145 ? 31.422 -10.319 -21.379 1.00 37.56 145 SER A C 1
ATOM 1166 O O . SER A 1 145 ? 30.504 -9.784 -20.755 1.00 37.56 145 SER A O 1
ATOM 1168 N N . PHE A 1 146 ? 31.218 -11.391 -22.145 1.00 33.25 146 PHE A N 1
ATOM 1169 C CA . PHE A 1 146 ? 30.012 -12.206 -22.054 1.00 33.25 146 PHE A CA 1
ATOM 1170 C C . PHE A 1 146 ? 30.096 -13.024 -20.766 1.00 33.25 146 PHE A C 1
ATOM 1172 O O . PHE A 1 146 ? 30.846 -13.990 -20.683 1.00 33.25 146 PHE A O 1
ATOM 1179 N N . SER A 1 147 ? 29.341 -12.624 -19.747 1.00 36.41 147 SER A N 1
ATOM 1180 C CA . SER A 1 147 ? 29.106 -13.461 -18.576 1.00 36.41 147 SER A CA 1
ATOM 1181 C C . SER A 1 147 ? 27.640 -13.873 -18.567 1.00 36.41 147 SER A C 1
ATOM 1183 O O . SER A 1 147 ? 26.750 -13.084 -18.249 1.00 36.41 147 SER A O 1
ATOM 1185 N N . SER A 1 148 ? 27.390 -15.108 -18.992 1.00 30.92 148 SER A N 1
ATOM 1186 C CA . SER A 1 148 ? 26.115 -15.792 -18.822 1.00 30.92 148 SER A CA 1
ATOM 1187 C C . SER A 1 148 ? 26.032 -16.301 -17.384 1.00 30.92 148 SER A C 1
ATOM 1189 O O . SER A 1 148 ? 26.547 -17.375 -17.081 1.00 30.92 148 SER A O 1
ATOM 1191 N N . TYR A 1 149 ? 25.407 -15.539 -16.488 1.00 33.22 149 TYR A N 1
ATOM 1192 C CA . TYR A 1 149 ? 24.997 -16.090 -15.197 1.00 33.22 149 TYR A CA 1
ATOM 1193 C C . TYR A 1 149 ? 23.652 -16.807 -15.375 1.00 33.22 149 TYR A C 1
ATOM 1195 O O . TYR A 1 149 ? 22.686 -16.161 -15.793 1.00 33.22 149 TYR A O 1
ATOM 1203 N N . PRO A 1 150 ? 23.543 -18.112 -15.070 1.00 30.88 150 PRO A N 1
ATOM 1204 C CA . PRO A 1 150 ? 22.242 -18.743 -14.928 1.00 30.88 150 PRO A CA 1
ATOM 1205 C C . PRO A 1 150 ? 21.540 -18.148 -13.702 1.00 30.88 150 PRO A C 1
ATOM 1207 O O . PRO A 1 150 ? 22.094 -18.110 -12.602 1.00 30.88 150 PRO A O 1
ATOM 1210 N N . LEU A 1 151 ? 20.310 -17.669 -13.891 1.00 35.44 151 LEU A N 1
ATOM 1211 C CA . LEU A 1 151 ? 19.405 -17.391 -12.782 1.00 35.44 151 LEU A CA 1
ATOM 1212 C C . LEU A 1 151 ? 19.046 -18.740 -12.150 1.00 35.44 151 LEU A C 1
ATOM 1214 O O . LEU A 1 151 ? 18.374 -19.557 -12.777 1.00 35.44 151 LEU A O 1
ATOM 1218 N N . PHE A 1 152 ? 19.523 -18.987 -10.930 1.00 27.33 152 PHE A N 1
ATOM 1219 C CA . PHE A 1 152 ? 19.025 -20.086 -10.108 1.00 27.33 152 PHE A CA 1
ATOM 1220 C C . PHE A 1 152 ? 17.495 -19.970 -9.978 1.00 27.33 152 PHE A C 1
ATOM 1222 O O . PHE A 1 152 ? 17.004 -18.885 -9.653 1.00 27.33 152 PHE A O 1
ATOM 1229 N N . PRO A 1 153 ? 16.730 -21.053 -10.194 1.00 33.56 153 PRO A N 1
ATOM 1230 C CA . PRO A 1 153 ? 15.318 -21.072 -9.868 1.00 33.56 153 PRO A CA 1
ATOM 1231 C C . PRO A 1 153 ? 15.191 -21.300 -8.359 1.00 33.56 153 PRO A C 1
ATOM 1233 O O . PRO A 1 153 ? 15.485 -22.387 -7.863 1.00 33.56 153 PRO A O 1
ATOM 1236 N N . THR A 1 154 ? 14.743 -20.302 -7.600 1.00 34.72 154 THR A N 1
ATOM 1237 C CA . THR A 1 154 ? 14.180 -20.572 -6.272 1.00 34.72 154 THR A CA 1
ATOM 1238 C C . THR A 1 154 ? 12.815 -21.215 -6.485 1.00 34.72 154 THR A C 1
ATOM 1240 O O . THR A 1 154 ? 11.804 -20.550 -6.697 1.00 34.72 154 THR A O 1
ATOM 1243 N N . ILE A 1 155 ? 12.833 -22.544 -6.509 1.00 34.41 155 ILE A N 1
ATOM 1244 C CA . ILE A 1 155 ? 11.665 -23.417 -6.468 1.00 34.41 155 ILE A CA 1
ATOM 1245 C C . ILE A 1 155 ? 10.895 -23.093 -5.180 1.00 34.41 155 ILE A C 1
ATOM 1247 O O . ILE A 1 155 ? 11.424 -23.234 -4.079 1.00 34.41 155 ILE A O 1
ATOM 1251 N N . PHE A 1 156 ? 9.648 -22.641 -5.320 1.00 32.12 156 PHE A N 1
ATOM 1252 C CA . PHE A 1 156 ? 8.658 -22.730 -4.251 1.00 32.12 156 PHE A CA 1
ATOM 1253 C C . PHE A 1 156 ? 8.322 -24.215 -4.083 1.00 32.12 156 PHE A C 1
ATOM 1255 O O . PHE A 1 156 ? 7.599 -24.779 -4.901 1.00 32.12 156 PHE A O 1
ATOM 1262 N N . THR A 1 157 ? 8.854 -24.852 -3.042 1.00 31.61 157 THR A N 1
ATOM 1263 C CA . THR A 1 157 ? 8.308 -26.119 -2.555 1.00 31.61 157 THR A CA 1
ATOM 1264 C C . THR A 1 157 ? 7.231 -25.778 -1.536 1.00 31.61 157 THR A C 1
ATOM 1266 O O . THR A 1 157 ? 7.510 -25.207 -0.485 1.00 31.61 157 THR A O 1
ATOM 1269 N N . THR A 1 158 ? 5.991 -26.090 -1.890 1.00 38.31 158 THR A N 1
ATOM 1270 C CA . THR A 1 158 ? 4.857 -26.220 -0.976 1.00 38.31 158 THR A CA 1
ATOM 1271 C C . THR A 1 158 ? 5.137 -27.294 0.071 1.00 38.31 158 THR A C 1
ATOM 1273 O O . THR A 1 158 ? 5.452 -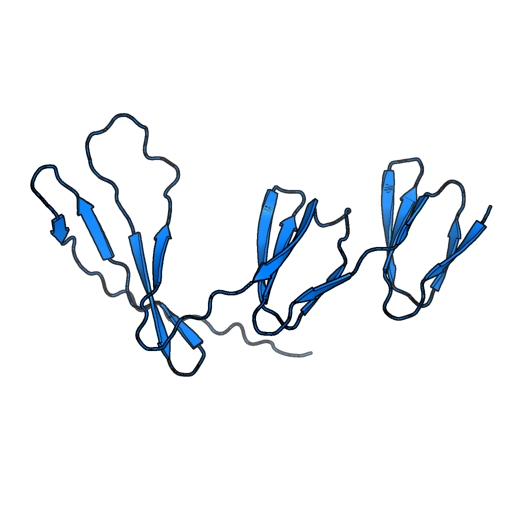28.422 -0.312 1.00 38.31 158 THR A O 1
ATOM 1276 N N . MET A 1 159 ? 4.943 -26.964 1.347 1.00 38.59 159 MET A N 1
ATOM 1277 C CA . MET A 1 159 ? 4.343 -27.835 2.364 1.00 38.59 159 MET A CA 1
ATOM 1278 C C . MET A 1 159 ? 3.542 -26.977 3.335 1.00 38.59 159 MET A C 1
ATOM 1280 O O . MET A 1 159 ? 4.038 -25.879 3.677 1.00 38.59 159 MET A O 1
#

Foldseek 3Di:
DDKDAAAAPWKKWKAAPVRDIDIDHDRDIDDDDNIDIGTWDKDAEAQQKWKWFQFPVRDTDIGHDRDIDTADVVGTPDIDIGGHDDADQPDKDWDWDDDPDPDPPDPFFPQTWTWIWHDDPNDTDTFFTWGWGQDPVGTDGDDTDGDDDDDDDPDPDDD

Organism: NCBI:txid231223

Secondary structure (DSSP, 8-state):
-EEEEEPTT-EEEEE-TTS-EEEEESSEEEEESS-EEEEPPEEEE-TTEEEEEEETTS-EEEEESSEEEE--TTTEEEEEEEEPPPPPTT--EEEE---TT--S-SSS---EEEEEEEEETTEEEEEEEEEEEEETTEEEE---B--------------

Sequence (159 aa):
MKFKTVCEGEQAVILNHRGEGRLVVGPHRVFLFRERFNRLKSKTADRYQYLEIQANNGSISHRPGPCLEFNNPLKYQGCVKQEAHCIDGNHILVVYRRLKGARRNAALSRVQQFSYLKQKNGLMSFNGTALIHKTKHGWCQGSTSFSSYPLFPTIFTTM